Protein AF-A0A955E0V3-F1 (afdb_monomer_lite)

Sequence (89 aa):
MDPSPQPTSRTIRFCVNNPPTLTERNDLIARGFVCRDCLGNCSACFEGRFLEIDSEFIEGGTYDEILQNASTPIENDRGAHESLKKKDE

Secondary structure (DSSP, 8-state):
-----------EEEETTBSSSHHHHHHHHHTTPEEE--TT--THHHH-EEEEETTEEEEESSHHHHHHHHHS-----------------

pLDDT: mean 76.33, std 17.84, range [37.97, 94.19]

Foldseek 3Di:
DDPDPDPPPWQKEDEPPAPPDPVLVVVCVVVVHHYDHCVPVDVVSVVFHWIQTNNDTQGDRDSVNRVVVNPDPPPVPPPPPPDDDDDDD

Structure (mmCIF, N/CA/C/O backbone):
data_AF-A0A955E0V3-F1
#
_entry.id   AF-A0A955E0V3-F1
#
loop_
_atom_site.group_PDB
_atom_site.id
_atom_site.type_symbol
_atom_site.label_atom_id
_atom_site.label_alt_id
_atom_site.label_comp_id
_atom_site.label_asym_id
_atom_site.label_entity_id
_atom_site.label_seq_id
_atom_site.pdbx_PDB_ins_code
_atom_site.Cartn_x
_atom_site.Cartn_y
_atom_site.Cartn_z
_atom_site.occupancy
_atom_site.B_iso_or_equiv
_atom_site.auth_seq_id
_atom_site.auth_comp_id
_atom_site.auth_asym_id
_atom_site.auth_atom_id
_atom_site.pdbx_PDB_model_num
ATOM 1 N N . MET A 1 1 ? -24.581 -7.998 31.906 1.00 47.72 1 MET A N 1
ATOM 2 C CA . MET A 1 1 ? -24.294 -7.277 30.652 1.00 47.72 1 MET A 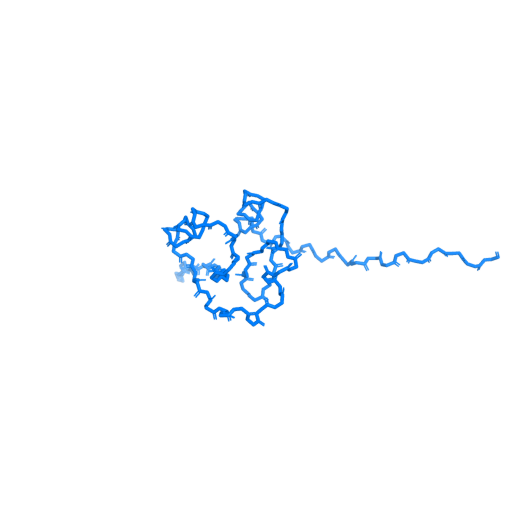CA 1
ATOM 3 C C . MET A 1 1 ? -22.812 -7.444 30.413 1.00 47.72 1 MET A C 1
ATOM 5 O O . MET A 1 1 ? -22.031 -6.847 31.135 1.00 47.72 1 MET A O 1
ATOM 9 N N . ASP A 1 2 ? -22.451 -8.357 29.522 1.00 44.53 2 ASP A N 1
ATOM 10 C CA . ASP A 1 2 ? -21.063 -8.614 29.144 1.00 44.53 2 ASP A CA 1
ATOM 11 C C . ASP A 1 2 ? -20.786 -7.770 27.891 1.00 44.53 2 ASP A C 1
ATOM 13 O O . ASP A 1 2 ? -21.458 -7.991 26.877 1.00 44.53 2 ASP A O 1
ATOM 17 N N . PRO A 1 3 ? -19.927 -6.735 27.931 1.00 57.69 3 PRO A N 1
ATOM 18 C CA . PRO A 1 3 ? -19.482 -6.103 26.704 1.00 57.69 3 PRO A CA 1
ATOM 19 C C . PRO A 1 3 ? -18.538 -7.089 26.016 1.00 57.69 3 PRO A C 1
ATOM 21 O O . PRO A 1 3 ? -17.338 -7.103 26.277 1.00 57.69 3 PRO A O 1
ATOM 24 N N . SER A 1 4 ? -19.101 -7.932 25.148 1.00 51.34 4 SER A N 1
ATOM 25 C CA . SER A 1 4 ? -18.321 -8.755 24.227 1.00 51.34 4 SER A CA 1
ATOM 26 C C . SER A 1 4 ? -17.275 -7.866 23.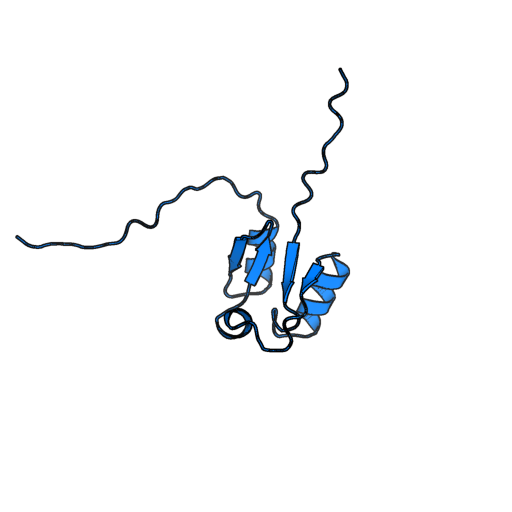542 1.00 51.34 4 SER A C 1
ATOM 28 O O . SER A 1 4 ? -17.653 -6.830 22.980 1.00 51.34 4 SER A O 1
ATOM 30 N N . PRO A 1 5 ? -15.978 -8.218 23.583 1.00 46.59 5 PRO A N 1
ATOM 31 C CA . PRO A 1 5 ? -14.950 -7.443 22.915 1.00 46.59 5 PRO A CA 1
ATOM 32 C C . PRO A 1 5 ? -15.174 -7.604 21.415 1.00 46.59 5 PRO A C 1
ATOM 34 O O . PRO A 1 5 ? -14.846 -8.636 20.838 1.00 46.59 5 PRO A O 1
ATOM 37 N N . GLN A 1 6 ? -15.786 -6.609 20.775 1.00 50.75 6 GLN A N 1
ATOM 38 C CA . GLN A 1 6 ? -15.798 -6.554 19.320 1.00 50.75 6 GLN A CA 1
ATOM 39 C C . GLN A 1 6 ? -14.341 -6.387 18.882 1.00 50.75 6 GLN A C 1
ATOM 41 O O . GLN A 1 6 ? -13.730 -5.378 19.246 1.00 50.75 6 GLN A O 1
ATOM 46 N N . PRO A 1 7 ? -13.744 -7.326 18.128 1.00 46.41 7 PRO A N 1
ATOM 47 C CA . PRO A 1 7 ? -12.491 -7.027 17.473 1.00 46.41 7 PRO A CA 1
ATOM 48 C C . PRO A 1 7 ? -12.824 -5.997 16.395 1.00 46.41 7 PRO A C 1
ATOM 50 O O . PRO A 1 7 ? -13.347 -6.335 15.337 1.00 46.41 7 PRO A O 1
ATOM 53 N N . THR A 1 8 ? -12.539 -4.722 16.655 1.00 52.72 8 THR A N 1
ATOM 54 C CA . THR A 1 8 ? -12.497 -3.668 15.633 1.00 52.72 8 THR A CA 1
ATOM 55 C C . THR A 1 8 ? -11.266 -3.891 14.752 1.00 52.72 8 THR A C 1
ATOM 57 O O . THR A 1 8 ? -10.364 -3.057 14.686 1.00 52.72 8 THR A O 1
ATOM 60 N N . SER A 1 9 ? -11.151 -5.081 14.163 1.00 66.19 9 SER A N 1
ATOM 61 C CA . SER A 1 9 ? -10.036 -5.441 13.305 1.00 66.19 9 SER A CA 1
ATOM 62 C C . SER A 1 9 ? -10.311 -4.803 11.951 1.00 66.19 9 SER A C 1
ATOM 64 O O . SER A 1 9 ? -11.137 -5.292 11.180 1.00 66.19 9 SER A O 1
ATOM 66 N N . ARG A 1 10 ? -9.693 -3.642 11.720 1.00 74.81 10 ARG A N 1
ATOM 67 C CA . ARG A 1 10 ? -9.746 -2.960 10.427 1.00 74.81 10 ARG A CA 1
ATOM 68 C C . ARG A 1 10 ? -9.279 -3.910 9.340 1.00 74.81 10 ARG A C 1
ATOM 70 O O . ARG A 1 10 ? -8.280 -4.612 9.513 1.00 74.81 10 ARG A O 1
ATOM 77 N N . THR A 1 11 ? -9.984 -3.930 8.218 1.00 85.62 11 THR A N 1
ATOM 78 C CA . THR A 1 11 ? -9.567 -4.767 7.093 1.00 85.62 11 THR A CA 1
ATOM 79 C C . THR A 1 11 ? -8.545 -4.000 6.272 1.00 85.62 11 THR A C 1
ATOM 81 O O . THR A 1 11 ? -8.903 -3.046 5.586 1.00 85.62 11 THR A O 1
ATOM 84 N N . ILE A 1 12 ? -7.285 -4.434 6.328 1.00 89.19 12 ILE A N 1
ATOM 85 C CA . ILE A 1 12 ? -6.197 -3.859 5.532 1.00 89.19 12 ILE A CA 1
ATOM 86 C C . ILE A 1 12 ? -5.987 -4.704 4.274 1.00 89.19 12 ILE A C 1
ATOM 88 O O . ILE A 1 12 ? -5.829 -5.929 4.335 1.00 89.19 12 ILE A O 1
ATOM 92 N N . ARG A 1 13 ? -5.977 -4.028 3.128 1.00 91.94 13 ARG A N 1
ATOM 93 C CA . ARG A 1 13 ? -5.780 -4.580 1.791 1.00 91.94 13 ARG A CA 1
ATOM 94 C C . ARG A 1 13 ? -4.622 -3.886 1.085 1.00 91.94 13 ARG A C 1
ATOM 96 O O . ARG A 1 13 ? -4.357 -2.708 1.304 1.00 91.94 13 ARG A O 1
ATOM 103 N N . PHE A 1 14 ? -3.961 -4.605 0.190 1.00 92.44 14 PHE A N 1
ATOM 104 C CA . PHE A 1 14 ? -2.928 -4.056 -0.688 1.00 92.44 14 PHE A CA 1
ATOM 105 C C . PHE A 1 14 ? -3.066 -4.644 -2.089 1.00 92.44 14 PHE A C 1
ATOM 107 O O . PHE A 1 14 ? -3.650 -5.711 -2.256 1.00 92.44 14 PHE A O 1
ATOM 114 N N . CYS A 1 15 ? -2.549 -3.967 -3.110 1.00 92.25 15 CYS A N 1
ATOM 115 C CA . CYS A 1 15 ? -2.594 -4.490 -4.473 1.00 92.25 15 CYS A CA 1
ATOM 116 C C . CYS A 1 15 ? -1.366 -5.354 -4.778 1.00 92.25 15 CYS A C 1
ATOM 118 O O . CYS A 1 15 ? -0.264 -5.059 -4.336 1.00 92.25 15 CYS A O 1
ATOM 120 N N . VAL A 1 16 ? -1.498 -6.375 -5.627 1.00 90.62 16 VAL A N 1
ATOM 121 C CA . VAL A 1 16 ? -0.355 -7.246 -5.981 1.00 90.62 16 VAL A CA 1
ATOM 122 C C . VAL A 1 16 ? 0.838 -6.488 -6.586 1.00 90.62 16 VAL A C 1
ATOM 124 O O . VAL A 1 16 ? 1.976 -6.934 -6.474 1.00 90.62 16 VAL A O 1
ATOM 127 N N . ASN A 1 17 ? 0.607 -5.322 -7.193 1.00 88.56 17 ASN A N 1
ATOM 128 C CA . ASN A 1 17 ? 1.652 -4.457 -7.749 1.00 88.56 17 ASN A CA 1
ATOM 129 C C . ASN A 1 17 ? 2.030 -3.274 -6.841 1.00 88.56 17 ASN A C 1
ATOM 131 O O . ASN A 1 17 ? 2.852 -2.456 -7.242 1.00 88.56 17 ASN A O 1
ATOM 135 N N . ASN A 1 18 ? 1.443 -3.172 -5.645 1.00 88.81 18 ASN A N 1
ATOM 136 C CA . ASN A 1 18 ? 1.682 -2.076 -4.715 1.00 88.81 18 ASN A CA 1
ATOM 137 C C . ASN A 1 18 ? 1.634 -2.570 -3.260 1.00 88.81 18 ASN A C 1
ATOM 139 O O . ASN A 1 18 ? 0.550 -2.915 -2.778 1.00 88.81 18 ASN A O 1
ATOM 143 N N . PRO A 1 19 ? 2.774 -2.623 -2.552 1.00 89.56 19 PRO A N 1
ATOM 144 C CA . PRO A 1 19 ? 4.051 -1.961 -2.847 1.00 89.56 19 PRO A CA 1
ATOM 145 C C . PRO A 1 19 ? 4.891 -2.611 -3.974 1.00 89.56 19 PRO A C 1
ATOM 147 O O . PRO A 1 19 ? 4.672 -3.776 -4.317 1.00 89.56 19 PRO A O 1
ATOM 150 N N . PRO A 1 20 ? 5.831 -1.862 -4.595 1.00 86.06 20 PRO A N 1
ATOM 151 C CA . PRO A 1 20 ? 6.495 -2.262 -5.839 1.00 86.06 20 PRO A CA 1
ATOM 152 C C . PRO A 1 20 ? 7.499 -3.408 -5.664 1.00 86.06 20 PRO A C 1
ATOM 154 O O . PRO A 1 20 ? 7.743 -4.168 -6.607 1.00 86.06 20 PRO A O 1
ATOM 157 N N . THR A 1 21 ? 8.100 -3.562 -4.479 1.00 90.75 21 THR A N 1
ATOM 158 C CA . THR A 1 21 ? 9.099 -4.613 -4.262 1.00 90.75 21 THR A CA 1
ATOM 159 C C . THR A 1 21 ? 8.457 -5.916 -3.791 1.00 90.75 21 THR A C 1
ATOM 161 O O . THR A 1 21 ? 7.416 -5.953 -3.138 1.00 90.75 21 THR A O 1
ATOM 164 N N . LEU A 1 22 ? 9.088 -7.044 -4.129 1.00 91.44 22 LEU A N 1
ATOM 165 C CA . LEU A 1 22 ? 8.649 -8.354 -3.643 1.00 91.44 22 LEU A CA 1
ATOM 166 C C . LEU A 1 22 ? 8.777 -8.474 -2.115 1.00 91.44 22 LEU A C 1
ATOM 168 O O . LEU A 1 22 ? 7.911 -9.068 -1.482 1.00 91.44 22 LEU A O 1
ATOM 172 N N . THR A 1 23 ? 9.821 -7.878 -1.533 1.00 94.19 23 THR A N 1
ATOM 173 C CA . THR A 1 23 ? 10.074 -7.897 -0.087 1.00 94.19 23 THR A CA 1
ATOM 174 C C . THR A 1 23 ? 8.924 -7.273 0.696 1.00 94.19 23 THR A C 1
ATOM 176 O O . THR A 1 23 ? 8.410 -7.897 1.618 1.00 94.19 23 THR A O 1
ATOM 179 N N . GLU A 1 24 ? 8.477 -6.083 0.297 1.00 92.69 24 GLU A N 1
ATOM 180 C CA . GLU A 1 24 ? 7.388 -5.371 0.975 1.00 92.69 24 GLU A CA 1
ATOM 181 C C . GLU A 1 24 ? 6.060 -6.134 0.853 1.00 92.69 24 GLU A C 1
ATOM 183 O O . GLU A 1 24 ? 5.326 -6.268 1.824 1.00 92.69 24 GLU A O 1
ATOM 188 N N . ARG A 1 25 ? 5.770 -6.722 -0.316 1.00 91.56 25 ARG A N 1
ATOM 189 C CA . ARG A 1 25 ? 4.566 -7.550 -0.501 1.00 91.56 25 ARG A CA 1
ATOM 190 C C . ARG A 1 25 ? 4.569 -8.786 0.390 1.00 91.56 25 ARG A C 1
ATOM 192 O O . ARG A 1 25 ? 3.552 -9.097 1.001 1.00 91.56 25 ARG A O 1
ATOM 199 N N . ASN A 1 26 ? 5.705 -9.474 0.486 1.00 92.94 26 ASN A N 1
ATOM 200 C CA . ASN A 1 26 ? 5.837 -10.642 1.354 1.00 92.94 26 ASN A CA 1
ATOM 201 C C . ASN A 1 26 ? 5.667 -10.276 2.834 1.00 92.94 26 ASN A C 1
ATOM 203 O O . ASN A 1 26 ? 5.072 -11.056 3.574 1.00 92.94 26 ASN A O 1
ATOM 207 N N . ASP A 1 27 ? 6.134 -9.098 3.257 1.00 93.50 27 ASP A N 1
ATOM 208 C CA . ASP A 1 27 ? 5.918 -8.600 4.620 1.00 93.50 27 ASP A CA 1
ATOM 209 C C . ASP A 1 27 ? 4.427 -8.341 4.904 1.00 93.50 27 ASP A C 1
ATOM 211 O O . ASP A 1 27 ? 3.904 -8.817 5.910 1.00 93.50 27 ASP A O 1
ATOM 215 N N . LEU A 1 28 ? 3.699 -7.687 3.989 1.00 91.06 28 LEU A N 1
ATOM 216 C CA . LEU A 1 28 ? 2.249 -7.471 4.136 1.00 91.06 28 LEU A CA 1
ATOM 217 C C . LEU A 1 28 ? 1.466 -8.794 4.201 1.00 91.06 28 LE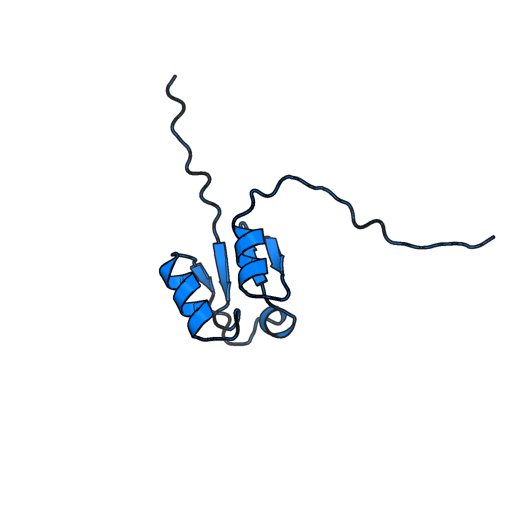U A C 1
ATOM 219 O O . LEU A 1 28 ? 0.541 -8.928 5.004 1.00 91.06 28 LEU A O 1
ATOM 223 N N . ILE A 1 29 ? 1.863 -9.794 3.405 1.00 90.69 29 ILE A N 1
ATOM 224 C CA . ILE A 1 29 ? 1.285 -11.147 3.456 1.00 90.69 29 ILE A CA 1
ATOM 225 C C . ILE A 1 29 ? 1.588 -11.813 4.802 1.00 90.69 29 ILE A C 1
ATOM 227 O O . ILE A 1 29 ? 0.688 -12.388 5.413 1.00 90.69 29 ILE A O 1
ATOM 231 N N . ALA A 1 30 ? 2.827 -11.718 5.294 1.00 91.69 30 ALA A N 1
ATOM 232 C CA . ALA A 1 30 ? 3.229 -12.288 6.581 1.00 91.69 30 ALA A CA 1
ATOM 233 C C . ALA A 1 30 ? 2.488 -11.649 7.768 1.00 91.69 30 ALA A C 1
ATOM 235 O O . ALA A 1 30 ? 2.221 -12.322 8.763 1.00 91.69 30 ALA A O 1
ATOM 236 N N . ARG A 1 31 ? 2.102 -10.373 7.644 1.00 89.06 31 ARG A N 1
ATOM 237 C CA . ARG A 1 31 ? 1.244 -9.653 8.601 1.00 89.06 31 ARG A CA 1
ATOM 238 C C . ARG A 1 31 ? -0.238 -10.035 8.512 1.00 89.06 31 ARG A C 1
ATOM 240 O O . ARG A 1 31 ? -1.014 -9.626 9.372 1.00 89.06 31 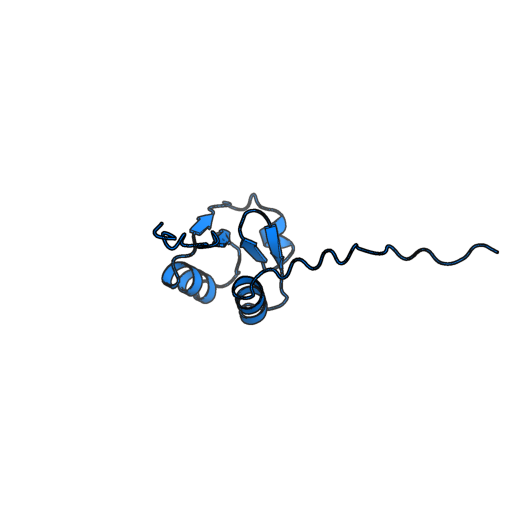ARG A O 1
ATOM 247 N N . GLY A 1 32 ? -0.639 -10.808 7.501 1.00 88.88 32 GLY A N 1
ATOM 248 C CA . GLY A 1 32 ? -2.019 -11.252 7.298 1.00 88.88 32 GLY A CA 1
ATOM 249 C C . GLY A 1 32 ? -2.912 -10.245 6.570 1.00 88.88 32 GLY A C 1
ATOM 250 O O . GLY A 1 32 ? -4.134 -10.374 6.627 1.00 88.88 32 GLY A O 1
ATOM 2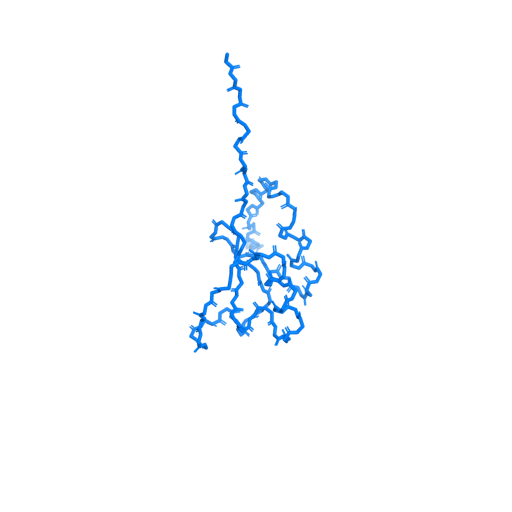51 N N . PHE A 1 33 ? -2.339 -9.245 5.892 1.00 90.62 33 PHE A N 1
ATOM 252 C CA . PHE A 1 33 ? -3.125 -8.302 5.096 1.00 90.62 33 PHE A CA 1
ATOM 253 C C . PHE A 1 33 ? -3.621 -8.952 3.806 1.00 90.62 33 PHE A C 1
ATOM 255 O O . PHE A 1 33 ? -2.991 -9.845 3.235 1.00 90.62 33 PHE A O 1
ATOM 262 N N . VAL A 1 34 ? -4.769 -8.485 3.326 1.00 91.31 34 VAL A N 1
ATOM 263 C CA . VAL A 1 34 ? -5.441 -9.093 2.179 1.00 91.31 34 VAL A CA 1
ATOM 264 C C . VAL A 1 34 ? -4.839 -8.563 0.880 1.00 91.31 34 VAL A C 1
ATOM 266 O O . VAL A 1 34 ? -4.912 -7.374 0.578 1.00 91.31 34 VAL A O 1
ATOM 269 N N . CYS A 1 35 ? -4.278 -9.457 0.071 1.00 91.81 35 CYS A N 1
ATOM 270 C CA . CYS A 1 35 ? -3.831 -9.108 -1.272 1.00 91.81 35 CYS A CA 1
ATOM 271 C C . CYS A 1 35 ? -5.030 -9.016 -2.224 1.00 91.81 35 CYS A C 1
ATOM 273 O O . CYS A 1 35 ? -5.816 -9.957 -2.354 1.00 91.81 35 CYS A O 1
ATOM 275 N N . ARG A 1 36 ? -5.146 -7.892 -2.923 1.00 89.94 36 ARG A N 1
ATOM 276 C CA . ARG A 1 36 ? -6.057 -7.674 -4.039 1.00 89.94 36 ARG A CA 1
ATOM 277 C C . ARG A 1 36 ? -5.287 -7.881 -5.333 1.00 89.94 36 ARG A C 1
ATOM 279 O O . ARG A 1 36 ? -4.369 -7.124 -5.659 1.00 89.94 36 ARG A O 1
ATOM 286 N N . ASP A 1 37 ? -5.688 -8.891 -6.091 1.00 86.31 37 ASP A N 1
ATOM 287 C CA . ASP A 1 37 ? -5.142 -9.091 -7.422 1.00 86.31 37 ASP A CA 1
ATOM 288 C C . ASP A 1 37 ? -5.720 -8.042 -8.376 1.00 86.31 37 ASP A C 1
ATOM 290 O O . ASP A 1 37 ? -6.918 -8.019 -8.665 1.00 86.31 37 ASP A O 1
ATOM 294 N N . CYS A 1 38 ? -4.872 -7.114 -8.804 1.00 83.19 38 CYS A N 1
ATOM 295 C CA . CYS A 1 38 ? -5.259 -6.032 -9.694 1.00 83.19 38 CYS A CA 1
ATOM 296 C C . CYS A 1 38 ? -4.797 -6.244 -11.140 1.00 83.19 38 CYS A C 1
ATOM 298 O O . CYS A 1 38 ? -5.155 -5.414 -11.973 1.00 83.19 38 CYS A O 1
ATOM 300 N N . LEU A 1 39 ? -4.028 -7.307 -11.441 1.00 76.75 39 LEU A N 1
ATOM 301 C CA . LEU A 1 39 ? -3.539 -7.708 -12.778 1.00 76.75 39 LEU A CA 1
ATOM 302 C C . LEU A 1 39 ? -3.169 -6.552 -13.741 1.00 76.75 39 LEU A C 1
ATOM 304 O O . LEU A 1 39 ? -3.369 -6.652 -14.947 1.00 76.75 39 LEU A O 1
ATOM 308 N N . GLY A 1 40 ? -2.643 -5.435 -13.225 1.00 68.56 40 GLY A N 1
ATOM 309 C CA . GLY A 1 40 ? -2.259 -4.260 -14.026 1.00 68.56 40 GLY A CA 1
ATOM 310 C C . GLY A 1 40 ? -3.391 -3.295 -14.420 1.00 68.56 40 GLY A C 1
ATOM 311 O O . GLY A 1 40 ? -3.111 -2.282 -15.047 1.00 68.56 40 GLY A O 1
ATOM 312 N N . ASN A 1 41 ? -4.639 -3.539 -14.014 1.00 78.81 41 ASN A N 1
ATOM 313 C CA . ASN A 1 41 ? -5.789 -2.676 -14.327 1.00 78.81 41 ASN A CA 1
ATOM 314 C C . ASN A 1 41 ? -6.050 -1.575 -13.284 1.00 78.81 41 ASN A C 1
ATOM 316 O O . ASN A 1 41 ? -6.954 -0.759 -13.452 1.00 78.81 41 ASN A O 1
ATOM 320 N N . CYS A 1 42 ? -5.302 -1.554 -12.181 1.00 84.12 42 CYS A N 1
ATOM 321 C CA . CYS A 1 42 ? -5.447 -0.534 -11.146 1.00 84.12 42 CYS A CA 1
ATOM 322 C C . CYS A 1 42 ? -4.519 0.647 -11.447 1.00 84.12 42 CYS A C 1
ATOM 324 O O . CYS A 1 42 ? -3.311 0.533 -11.244 1.00 84.12 42 CYS A O 1
ATOM 326 N N . SER A 1 43 ? -5.081 1.774 -11.904 1.00 84.56 43 SER A N 1
ATOM 327 C CA . SER A 1 43 ? -4.309 2.998 -12.180 1.00 84.56 43 SER A CA 1
ATOM 328 C C . SER A 1 43 ? -3.559 3.486 -10.939 1.00 84.56 43 SER A C 1
ATOM 330 O O . SER A 1 43 ? -2.378 3.803 -11.030 1.00 84.56 43 SER A O 1
ATOM 332 N N . ALA A 1 44 ? -4.186 3.385 -9.762 1.00 83.50 44 ALA A N 1
ATOM 333 C CA . ALA A 1 44 ? -3.585 3.775 -8.490 1.00 83.50 44 ALA A CA 1
ATOM 334 C C . ALA A 1 44 ? -2.262 3.042 -8.188 1.00 83.50 44 ALA A C 1
ATOM 336 O O . ALA A 1 44 ? -1.391 3.595 -7.524 1.00 83.50 44 ALA A O 1
ATOM 337 N N . CYS A 1 45 ? -2.060 1.810 -8.689 1.00 85.44 45 CYS A N 1
ATOM 338 C CA . CYS A 1 45 ? -0.781 1.097 -8.525 1.00 85.44 45 CYS A CA 1
ATOM 339 C C . CYS A 1 45 ? 0.390 1.785 -9.241 1.00 85.44 45 CYS A C 1
ATOM 341 O O . CYS A 1 45 ? 1.540 1.495 -8.924 1.00 85.44 45 CYS A O 1
ATOM 343 N N . PHE A 1 46 ? 0.102 2.651 -10.214 1.00 82.44 46 PHE A N 1
ATOM 344 C CA . PHE A 1 46 ? 1.088 3.416 -10.975 1.00 82.44 46 PHE A CA 1
ATOM 345 C C . PHE A 1 46 ? 1.193 4.876 -10.518 1.00 82.44 46 PHE A C 1
ATOM 347 O O . PHE A 1 46 ? 2.140 5.557 -10.899 1.00 82.44 46 PHE A O 1
ATOM 354 N N . GLU A 1 47 ? 0.233 5.357 -9.726 1.00 83.75 47 GLU A N 1
ATOM 355 C CA . GLU A 1 47 ? 0.165 6.750 -9.270 1.00 83.75 47 GLU A CA 1
ATOM 356 C C . GLU A 1 47 ? 0.964 6.973 -7.980 1.00 83.75 47 GLU A C 1
ATOM 358 O O . GLU A 1 47 ? 1.561 8.032 -7.798 1.00 83.75 47 GLU A O 1
ATOM 363 N N . GLY A 1 48 ? 1.046 5.962 -7.112 1.00 84.50 48 GLY A N 1
ATOM 364 C CA . GLY A 1 48 ? 1.745 6.090 -5.840 1.00 84.50 48 GLY A CA 1
ATOM 365 C C . GLY A 1 48 ? 1.820 4.788 -5.061 1.00 84.50 48 GLY A C 1
ATOM 366 O O . GLY A 1 48 ? 1.560 3.706 -5.585 1.00 84.50 48 GLY A O 1
ATOM 367 N N . ARG A 1 49 ? 2.190 4.887 -3.785 1.00 89.62 49 ARG A N 1
ATOM 368 C CA . ARG A 1 49 ? 2.264 3.765 -2.845 1.00 89.62 49 ARG A CA 1
ATOM 369 C C . ARG A 1 49 ? 1.139 3.896 -1.822 1.00 89.62 49 ARG A C 1
ATOM 371 O O . ARG A 1 49 ? 1.016 4.945 -1.200 1.00 89.62 49 ARG A O 1
ATOM 378 N N . PHE A 1 50 ? 0.341 2.840 -1.649 1.00 91.38 50 PHE A N 1
ATOM 379 C CA . PHE A 1 50 ? -0.847 2.890 -0.793 1.00 91.38 50 PHE A CA 1
ATOM 380 C C . PHE A 1 50 ? -1.204 1.554 -0.129 1.00 91.38 50 PHE A C 1
ATOM 382 O O . PHE A 1 50 ? -0.783 0.485 -0.576 1.00 91.38 50 PHE A O 1
ATOM 389 N N . LEU A 1 51 ? -2.062 1.633 0.890 1.00 91.19 51 LEU A N 1
ATOM 390 C CA . LEU A 1 51 ? -2.871 0.534 1.427 1.00 91.19 51 LEU A CA 1
ATOM 391 C C . LEU A 1 51 ? -4.353 0.934 1.416 1.00 91.19 51 LEU A C 1
ATOM 393 O O . LEU A 1 51 ? -4.677 2.108 1.546 1.00 91.19 51 LEU A O 1
ATOM 397 N N . GLU A 1 52 ? -5.256 -0.028 1.249 1.00 90.12 52 GLU A N 1
ATOM 398 C CA . GLU A 1 52 ? -6.706 0.176 1.360 1.00 90.12 52 GLU A CA 1
ATOM 399 C C . GLU A 1 52 ? -7.154 -0.295 2.752 1.00 90.12 52 GLU A C 1
ATOM 401 O O . GLU A 1 52 ? -6.966 -1.460 3.099 1.00 90.12 52 GLU A O 1
ATOM 406 N N . ILE A 1 53 ? -7.731 0.594 3.559 1.00 88.12 53 ILE A N 1
ATOM 407 C CA . ILE A 1 53 ? -8.184 0.309 4.927 1.00 88.12 53 ILE A CA 1
ATOM 408 C C . ILE A 1 53 ? -9.652 0.669 5.023 1.00 88.12 53 ILE A C 1
ATOM 410 O O . ILE A 1 53 ? -10.015 1.815 4.798 1.00 88.12 53 ILE A O 1
ATOM 414 N N . ASP A 1 54 ? -10.506 -0.307 5.323 1.00 85.88 54 ASP A N 1
ATOM 415 C CA . ASP A 1 54 ? -11.955 -0.092 5.449 1.00 85.88 54 ASP A CA 1
ATOM 416 C C . ASP A 1 54 ? -12.585 0.653 4.241 1.00 85.88 54 ASP A C 1
ATOM 418 O O . ASP A 1 54 ? -13.623 1.298 4.356 1.00 85.88 54 ASP A O 1
ATOM 422 N N . SER A 1 55 ? -12.014 0.461 3.042 1.00 82.00 55 SER A N 1
ATOM 423 C CA . SER A 1 55 ? -12.369 1.108 1.757 1.00 82.00 55 SER A CA 1
ATOM 424 C C . SER A 1 55 ? -11.818 2.524 1.527 1.00 82.00 55 SER A C 1
ATOM 426 O O . SER A 1 55 ? -12.199 3.164 0.548 1.00 82.00 55 SER A O 1
ATOM 428 N N . GLU A 1 56 ? -10.898 2.997 2.366 1.00 87.12 56 GLU A N 1
ATOM 429 C CA . GLU A 1 56 ? -10.161 4.251 2.177 1.00 87.12 56 GLU A CA 1
ATOM 430 C C . GLU A 1 56 ? -8.716 3.982 1.743 1.00 87.12 56 GLU A C 1
ATOM 432 O O . GLU A 1 56 ? -8.081 3.038 2.216 1.00 87.12 56 GLU A O 1
ATOM 437 N N . PHE A 1 57 ? -8.182 4.805 0.837 1.00 88.00 57 PHE A N 1
ATOM 438 C CA . PHE A 1 57 ? -6.784 4.718 0.418 1.00 88.00 57 PHE A CA 1
ATOM 439 C C . PHE A 1 57 ? -5.899 5.541 1.349 1.00 88.00 57 PHE A C 1
ATOM 441 O O . PHE A 1 57 ? -6.080 6.748 1.491 1.00 88.00 57 PHE A O 1
ATOM 448 N N . ILE A 1 58 ? -4.917 4.878 1.950 1.00 89.12 58 ILE A N 1
ATOM 449 C CA . ILE A 1 58 ? -3.866 5.499 2.744 1.00 89.12 58 ILE A CA 1
ATOM 450 C C . ILE A 1 58 ? -2.589 5.489 1.917 1.00 89.12 58 ILE A C 1
ATOM 452 O O . ILE A 1 58 ? -1.981 4.437 1.712 1.00 89.12 58 ILE A O 1
ATOM 456 N N . GLU A 1 59 ? -2.206 6.663 1.431 1.00 90.12 59 GLU A N 1
ATOM 457 C CA . GLU A 1 59 ? -1.005 6.873 0.627 1.00 90.12 59 GLU A CA 1
ATOM 458 C C . GLU A 1 59 ? 0.200 7.266 1.491 1.00 90.12 59 GLU A C 1
ATOM 460 O O . GLU A 1 59 ? 0.067 7.710 2.634 1.00 90.12 59 GLU A O 1
ATOM 465 N N . GLY A 1 60 ? 1.397 7.089 0.939 1.00 87.31 60 GLY A N 1
ATOM 466 C CA . GLY A 1 60 ? 2.646 7.519 1.561 1.00 87.31 60 GLY A CA 1
ATOM 467 C C . GLY A 1 60 ? 3.807 7.453 0.576 1.00 87.31 60 GLY A C 1
ATOM 468 O O . GLY A 1 60 ? 3.786 6.685 -0.386 1.00 87.31 60 GLY A O 1
ATOM 469 N N . GLY A 1 61 ? 4.843 8.253 0.808 1.00 86.19 61 GLY A N 1
ATOM 470 C CA . GLY A 1 61 ? 6.045 8.269 -0.025 1.00 86.19 61 GLY A CA 1
ATOM 471 C C . GLY A 1 61 ? 6.937 7.042 0.182 1.00 86.19 61 GLY A C 1
ATOM 472 O O . GLY A 1 61 ? 7.702 6.670 -0.711 1.00 86.19 61 GLY A O 1
ATOM 473 N N . THR A 1 62 ? 6.835 6.382 1.340 1.00 90.00 62 THR A N 1
ATOM 474 C CA . THR A 1 62 ? 7.664 5.219 1.705 1.00 90.00 62 THR A CA 1
ATOM 475 C C . THR A 1 62 ? 6.845 4.057 2.267 1.00 90.00 62 THR A C 1
ATOM 477 O O . THR A 1 62 ? 5.676 4.208 2.614 1.00 90.00 62 THR A O 1
ATOM 480 N N . TYR A 1 63 ? 7.453 2.867 2.330 1.00 89.69 63 TYR A N 1
ATOM 481 C CA . TYR A 1 63 ? 6.824 1.680 2.918 1.00 89.69 63 TYR A CA 1
ATOM 482 C C . TYR A 1 63 ? 6.507 1.858 4.405 1.00 89.69 63 TYR A C 1
ATOM 484 O O . TYR A 1 63 ? 5.398 1.565 4.843 1.00 89.69 63 TYR A O 1
ATOM 492 N N . ASP A 1 64 ? 7.465 2.367 5.172 1.00 89.81 64 ASP A N 1
ATOM 493 C CA . ASP A 1 64 ? 7.290 2.582 6.606 1.00 89.81 64 ASP A CA 1
ATOM 494 C C . ASP A 1 64 ? 6.201 3.619 6.896 1.00 89.81 64 ASP A C 1
ATOM 496 O O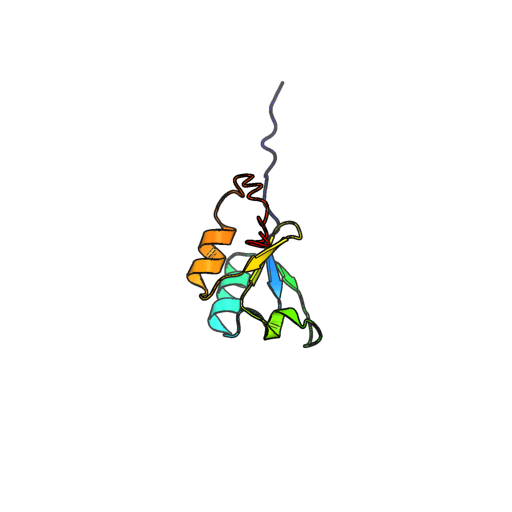 . ASP A 1 64 ? 5.400 3.431 7.808 1.00 89.81 64 ASP A O 1
ATOM 500 N N . GLU A 1 65 ? 6.106 4.666 6.073 1.00 90.06 65 GLU A N 1
ATOM 501 C CA . GLU A 1 65 ? 5.073 5.697 6.193 1.00 90.06 65 GLU A CA 1
ATOM 502 C C . GLU A 1 65 ? 3.662 5.131 5.984 1.00 90.06 65 GLU A C 1
ATOM 504 O O . GLU A 1 65 ? 2.790 5.348 6.828 1.00 90.06 65 GLU A O 1
ATOM 509 N N . ILE A 1 66 ? 3.431 4.339 4.925 1.00 88.94 66 ILE A N 1
ATOM 510 C CA . ILE A 1 66 ? 2.107 3.725 4.709 1.00 88.94 66 ILE A CA 1
ATOM 511 C C . ILE A 1 66 ? 1.735 2.758 5.837 1.00 88.94 66 ILE A C 1
ATOM 513 O O . ILE A 1 66 ? 0.572 2.695 6.228 1.00 88.94 66 ILE A O 1
ATOM 517 N N . LEU A 1 67 ? 2.705 2.031 6.402 1.00 88.56 67 LEU A N 1
ATOM 518 C CA . LEU A 1 67 ? 2.469 1.125 7.525 1.00 88.56 67 LEU A CA 1
ATOM 519 C C . LEU A 1 67 ? 2.154 1.876 8.818 1.00 88.56 67 LEU A C 1
ATOM 521 O O . LEU A 1 67 ? 1.268 1.459 9.569 1.00 88.56 67 LEU A O 1
ATOM 525 N N . GLN A 1 68 ? 2.873 2.964 9.089 1.00 87.69 68 GLN A N 1
ATOM 526 C CA . GLN A 1 68 ? 2.637 3.807 10.254 1.00 87.69 68 GLN A CA 1
ATOM 527 C C . GLN A 1 68 ? 1.241 4.431 10.183 1.00 87.69 68 GLN A C 1
ATOM 529 O O . GLN A 1 68 ? 0.475 4.326 11.144 1.00 87.69 68 GLN A O 1
ATOM 534 N N . ASN A 1 69 ? 0.870 4.984 9.027 1.00 83.69 69 ASN A N 1
ATOM 535 C CA . ASN A 1 69 ? -0.455 5.559 8.807 1.00 83.69 69 ASN A CA 1
ATOM 536 C C . ASN A 1 69 ? -1.551 4.488 8.922 1.00 83.69 69 ASN A C 1
ATOM 538 O O . ASN A 1 69 ? -2.568 4.717 9.569 1.00 83.69 69 ASN A O 1
ATOM 542 N N . ALA A 1 70 ? -1.311 3.281 8.397 1.00 80.19 70 ALA A N 1
ATOM 543 C CA . ALA A 1 70 ? -2.258 2.173 8.495 1.00 80.19 70 ALA A CA 1
ATOM 544 C C . ALA A 1 70 ? -2.463 1.636 9.919 1.00 80.19 70 ALA A C 1
ATOM 546 O O . ALA A 1 70 ? -3.544 1.156 10.263 1.00 80.19 70 ALA A O 1
ATOM 547 N N . SER A 1 71 ? -1.422 1.717 10.746 1.00 74.31 71 SER A N 1
ATOM 548 C CA . SER A 1 71 ? -1.445 1.277 12.145 1.00 74.31 71 SER A CA 1
ATOM 549 C C . SER A 1 71 ? -2.019 2.338 13.085 1.00 74.31 71 SER A C 1
ATOM 551 O O . SER A 1 71 ? -2.359 2.031 14.228 1.00 74.31 71 SER A O 1
ATOM 553 N N . THR A 1 72 ? -2.128 3.584 12.621 1.00 67.94 72 THR A N 1
ATOM 554 C CA . THR A 1 72 ? -2.681 4.675 13.416 1.00 67.94 72 THR A CA 1
ATOM 555 C C . THR A 1 72 ? -4.209 4.538 13.431 1.00 67.94 72 THR A C 1
ATOM 557 O O . THR A 1 72 ? -4.840 4.345 12.383 1.00 67.94 72 THR A O 1
ATOM 560 N N . PRO A 1 73 ? -4.870 4.593 14.601 1.00 58.16 73 PRO A N 1
ATOM 561 C CA . PRO A 1 73 ? -6.310 4.781 14.629 1.00 58.16 73 PRO A CA 1
ATOM 562 C C . PRO A 1 73 ? -6.610 6.033 13.799 1.00 58.16 73 PRO A C 1
ATOM 564 O O . PRO A 1 73 ? -6.037 7.070 14.092 1.00 58.16 73 PRO A O 1
ATOM 567 N N . ILE A 1 74 ? -7.445 5.942 12.754 1.00 55.25 74 ILE A N 1
ATOM 568 C CA . ILE A 1 74 ? -8.104 7.092 12.129 1.00 55.25 74 ILE A CA 1
ATOM 569 C C . ILE A 1 74 ? -8.789 7.846 13.273 1.00 55.25 74 ILE A C 1
ATOM 571 O O . ILE A 1 74 ? -9.916 7.534 13.661 1.00 55.25 74 ILE A O 1
ATOM 575 N N . GLU A 1 75 ? -8.055 8.761 13.899 1.00 48.50 75 GLU A N 1
ATOM 576 C CA . GLU A 1 75 ? -8.642 9.889 14.575 1.00 48.50 75 GLU A CA 1
ATOM 577 C C . GLU A 1 75 ? -9.383 10.617 13.471 1.00 48.50 75 GLU A C 1
ATOM 579 O O . GLU A 1 75 ? -8.875 10.806 12.368 1.00 48.50 75 GLU A O 1
ATOM 584 N N . ASN A 1 76 ? -10.651 10.870 13.740 1.00 41.38 76 ASN A N 1
ATOM 585 C CA . ASN A 1 76 ? -11.639 11.372 12.809 1.00 41.38 76 ASN A CA 1
ATOM 586 C C . ASN A 1 76 ? -11.301 12.835 12.456 1.00 41.38 76 ASN A C 1
ATOM 588 O O . ASN A 1 76 ? -12.059 13.743 12.790 1.00 41.38 76 ASN A O 1
ATOM 592 N N . ASP A 1 77 ? -10.140 13.096 11.852 1.00 41.72 77 ASP A N 1
ATOM 593 C CA . ASP A 1 77 ? -9.748 14.418 11.395 1.00 41.72 77 ASP A CA 1
ATOM 594 C C . ASP A 1 77 ? -10.438 14.658 10.056 1.00 41.72 77 ASP A C 1
ATOM 596 O O . ASP A 1 77 ? -9.907 14.466 8.964 1.00 41.72 77 ASP A O 1
ATOM 600 N N . ARG A 1 78 ? -11.704 15.069 10.161 1.00 43.62 78 ARG A N 1
ATOM 601 C CA . ARG A 1 78 ? -12.393 15.845 9.130 1.00 43.62 78 ARG A CA 1
ATOM 602 C C . ARG A 1 78 ? -11.681 17.197 8.973 1.00 43.62 78 ARG A C 1
ATOM 604 O O . ARG A 1 78 ? -12.268 18.243 9.240 1.00 43.62 78 ARG A O 1
ATOM 611 N N . GLY A 1 79 ? -10.436 17.182 8.515 1.00 37.97 79 GLY A N 1
ATOM 612 C CA . GLY A 1 79 ? -9.716 18.335 8.002 1.00 37.97 79 GLY A CA 1
ATOM 613 C C . GLY A 1 79 ? -10.118 18.541 6.552 1.00 37.97 79 GLY A C 1
ATOM 614 O O . GLY A 1 79 ? -9.467 18.055 5.632 1.00 37.97 79 GLY A O 1
ATOM 615 N N . ALA A 1 80 ? -11.255 19.204 6.352 1.00 45.56 80 ALA A N 1
ATOM 616 C CA . ALA A 1 80 ? -11.718 19.622 5.042 1.00 45.56 80 ALA A CA 1
ATOM 617 C C . ALA A 1 80 ? -10.574 20.292 4.267 1.00 45.56 80 ALA A C 1
ATOM 619 O O . ALA A 1 80 ? -9.934 21.223 4.750 1.00 45.56 80 ALA A O 1
ATOM 620 N N . HIS A 1 81 ? -10.361 19.800 3.052 1.00 43.59 81 HIS A N 1
ATOM 621 C CA . HIS A 1 81 ? -9.554 20.403 2.007 1.00 43.59 81 HIS A CA 1
ATOM 622 C C . HIS A 1 81 ? -10.059 21.838 1.746 1.00 43.59 81 HIS A C 1
ATOM 624 O O . HIS A 1 81 ? -10.911 22.064 0.882 1.00 43.59 81 HIS A O 1
ATOM 630 N N . GLU A 1 82 ? -9.590 22.814 2.533 1.00 43.22 82 GLU A N 1
ATOM 631 C CA . GLU A 1 82 ? -9.829 24.233 2.286 1.00 43.22 82 GLU A CA 1
ATOM 632 C C . GLU A 1 82 ? -9.060 24.600 1.018 1.00 43.22 82 GLU A C 1
ATOM 634 O O . GLU A 1 82 ? -7.853 24.840 1.000 1.00 43.22 82 GLU A O 1
ATOM 639 N N . SER A 1 83 ? -9.788 24.554 -0.092 1.00 49.66 83 SER A N 1
ATOM 640 C CA . SER A 1 83 ? -9.300 24.991 -1.385 1.00 49.66 83 SER A CA 1
ATOM 641 C C . SER A 1 83 ? -9.035 26.492 -1.314 1.00 49.66 83 SER A C 1
ATOM 643 O O . SER A 1 83 ? -9.959 27.304 -1.301 1.00 49.66 83 SER A O 1
ATOM 645 N N . LEU A 1 84 ? -7.751 26.849 -1.304 1.00 52.69 84 LEU A N 1
ATOM 646 C CA . LEU A 1 84 ? -7.258 28.162 -1.695 1.00 52.69 84 LEU A CA 1
ATOM 647 C C . LEU A 1 84 ? -7.993 28.645 -2.956 1.00 52.69 84 LEU A C 1
ATOM 649 O O . LEU A 1 84 ? -7.798 28.083 -4.031 1.00 52.69 84 LEU A O 1
ATOM 653 N N . LYS A 1 85 ? -8.696 29.775 -2.860 1.00 53.00 85 LYS A N 1
ATOM 654 C CA . LYS A 1 85 ? -8.642 30.816 -3.894 1.00 53.00 85 LYS A CA 1
ATOM 655 C C . LYS A 1 85 ? -8.672 32.193 -3.237 1.00 53.00 85 LYS A C 1
ATOM 657 O O . LYS A 1 85 ? -9.670 32.636 -2.682 1.00 53.00 85 LYS A O 1
ATOM 662 N N . LYS A 1 86 ? -7.504 32.832 -3.281 1.00 52.53 86 LYS A N 1
ATOM 663 C CA . LYS A 1 86 ? -7.261 34.234 -2.947 1.00 52.53 86 LYS A CA 1
ATOM 664 C C . LYS A 1 86 ? -7.793 35.142 -4.063 1.00 52.53 86 LYS A C 1
ATOM 666 O O . LYS A 1 86 ? -7.529 34.854 -5.223 1.00 52.53 86 LYS A O 1
ATOM 671 N N . LYS A 1 87 ? -8.349 36.275 -3.618 1.00 56.28 87 LYS A N 1
ATOM 672 C CA . LYS A 1 87 ? -8.281 37.639 -4.177 1.00 56.28 87 LYS A CA 1
ATOM 673 C C . LYS A 1 87 ? -8.852 37.898 -5.575 1.00 56.28 87 LYS A C 1
ATOM 675 O O . LYS A 1 87 ? -8.155 37.688 -6.555 1.00 56.28 87 LYS A O 1
ATOM 680 N N . ASP A 1 88 ? -9.980 38.601 -5.583 1.00 54.59 88 ASP A N 1
ATOM 681 C CA . ASP A 1 88 ? -10.240 39.686 -6.530 1.00 54.59 88 ASP A CA 1
ATOM 682 C C . ASP A 1 88 ? -10.856 40.856 -5.737 1.00 54.59 88 ASP A C 1
ATOM 684 O O . ASP A 1 88 ? -12.003 40.779 -5.295 1.00 54.59 88 ASP A O 1
ATOM 688 N N . GLU A 1 89 ? -10.049 41.891 -5.491 1.00 60.88 89 GLU A N 1
ATOM 689 C CA . GLU A 1 89 ? -10.474 43.276 -5.229 1.00 60.88 89 GLU A CA 1
ATOM 690 C C . GLU A 1 89 ? -9.659 44.177 -6.162 1.00 60.88 89 GLU A C 1
ATOM 692 O O . GLU A 1 89 ? -8.440 43.897 -6.303 1.00 60.88 89 GLU A O 1
#

Radius of gyration: 16.96 Å; chains: 1; bounding box: 34×56×45 Å